Protein AF-A0A965C967-F1 (afdb_monomer_lite)

Foldseek 3Di:
DVVVVLVVLLVQLVVLLVVLVCCVPPCVVVQLVVDDPVCNVVSNVVSNVSSVVSNVSSCCSVPVVVVDD

Sequence (69 aa):
MKIVTRLPQMVLGFALAYAGVGHLTTSRQEFQAQVPTLLKDYADFVVLASGVVEIALGVGLIALWKYRV

Structure (mmCIF, N/CA/C/O backbone):
data_AF-A0A965C967-F1
#
_entry.id   AF-A0A965C967-F1
#
loop_
_atom_site.group_PDB
_atom_site.id
_atom_site.type_symbol
_atom_site.label_atom_id
_atom_site.label_alt_id
_atom_site.label_comp_id
_atom_site.label_asym_id
_atom_site.label_entity_id
_atom_site.label_seq_id
_atom_site.pdbx_PDB_ins_code
_atom_site.Cartn_x
_atom_site.Cartn_y
_atom_site.Cartn_z
_atom_site.occupancy
_atom_site.B_iso_or_equiv
_atom_site.auth_seq_id
_atom_site.auth_comp_id
_atom_site.auth_asym_id
_atom_site.auth_atom_id
_atom_site.pdbx_PDB_model_num
ATOM 1 N N . MET A 1 1 ? -11.654 5.137 26.843 1.00 56.16 1 MET A N 1
ATOM 2 C CA . MET A 1 1 ? -12.531 5.193 25.647 1.00 56.16 1 MET A CA 1
ATOM 3 C C . MET A 1 1 ? -11.968 4.255 24.588 1.00 56.16 1 MET A C 1
ATOM 5 O O . MET A 1 1 ? -10.816 4.424 24.215 1.00 56.16 1 MET A O 1
ATOM 9 N N . LYS A 1 2 ? -12.733 3.255 24.126 1.00 66.56 2 LYS A N 1
ATOM 10 C CA . LYS A 1 2 ? -12.252 2.197 23.204 1.00 66.56 2 LYS A CA 1
ATOM 11 C C . LYS A 1 2 ? -11.721 2.719 21.853 1.00 66.56 2 LYS A C 1
ATOM 13 O O . LYS A 1 2 ? -11.089 1.963 21.137 1.00 66.56 2 LYS A O 1
ATOM 18 N N . ILE A 1 3 ? -11.974 3.987 21.519 1.00 68.75 3 ILE A N 1
ATOM 19 C CA . ILE A 1 3 ? -11.469 4.670 20.318 1.00 68.75 3 ILE A CA 1
ATOM 20 C C . ILE A 1 3 ? -10.002 5.094 20.475 1.00 68.75 3 ILE A C 1
ATOM 22 O O . ILE A 1 3 ? -9.213 4.898 19.559 1.00 68.75 3 ILE A O 1
ATOM 26 N N . VAL A 1 4 ? -9.600 5.593 21.650 1.00 76.50 4 VAL A N 1
ATOM 27 C CA . VAL A 1 4 ? -8.222 6.066 21.891 1.00 76.50 4 VAL A CA 1
ATOM 28 C C . VAL A 1 4 ? -7.217 4.918 21.768 1.00 76.50 4 VAL A C 1
ATOM 30 O O . VAL A 1 4 ? -6.151 5.084 21.192 1.00 76.50 4 VAL A O 1
ATOM 33 N N . THR A 1 5 ? -7.584 3.715 22.215 1.00 82.19 5 THR A N 1
ATOM 34 C CA . THR A 1 5 ? -6.734 2.520 22.081 1.00 82.19 5 THR A CA 1
ATOM 35 C C . THR A 1 5 ? -6.657 1.974 20.652 1.00 82.19 5 THR A C 1
ATOM 37 O O . THR A 1 5 ? -5.829 1.112 20.375 1.00 82.19 5 THR A O 1
ATOM 40 N N . ARG A 1 6 ? -7.514 2.446 19.738 1.00 87.69 6 ARG A N 1
ATOM 41 C CA . ARG A 1 6 ? -7.590 1.996 18.337 1.00 87.69 6 ARG A CA 1
ATOM 42 C C . ARG A 1 6 ? -7.034 3.013 17.353 1.00 87.69 6 ARG A C 1
ATOM 44 O O . ARG A 1 6 ? -6.922 2.704 16.174 1.00 87.69 6 ARG A O 1
ATOM 51 N N . LEU A 1 7 ? -6.640 4.185 17.836 1.00 93.06 7 LEU A N 1
ATOM 52 C CA . LEU A 1 7 ? -6.052 5.247 17.031 1.00 93.06 7 LEU A CA 1
ATOM 53 C C . LEU A 1 7 ? -4.863 4.748 16.181 1.00 93.06 7 LEU A C 1
ATOM 55 O O . LEU A 1 7 ? -4.893 4.980 14.975 1.00 93.06 7 LEU A O 1
ATOM 59 N N . PRO A 1 8 ? -3.907 3.955 16.716 1.00 94.56 8 PRO A N 1
ATOM 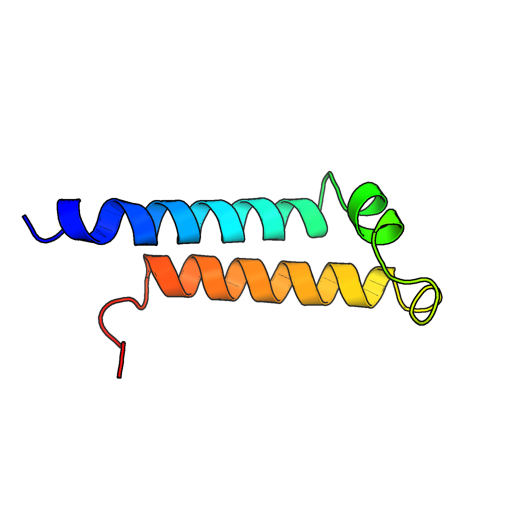60 C CA . PRO A 1 8 ? -2.822 3.395 15.903 1.00 94.56 8 PRO A CA 1
ATOM 61 C C . PRO A 1 8 ? -3.321 2.459 14.794 1.00 94.56 8 PRO A C 1
ATOM 63 O O . PRO A 1 8 ? -2.823 2.497 13.675 1.00 94.56 8 PRO A O 1
ATOM 66 N N . GLN A 1 9 ? -4.345 1.650 15.084 1.00 95.06 9 GLN A N 1
ATOM 67 C CA . GLN A 1 9 ? -4.953 0.738 14.114 1.00 95.06 9 GLN A CA 1
ATOM 68 C C . GLN A 1 9 ? -5.658 1.504 12.987 1.00 95.06 9 GLN A C 1
ATOM 70 O O . GLN A 1 9 ? -5.542 1.126 11.825 1.00 95.06 9 GLN A O 1
ATOM 75 N N . MET A 1 10 ? -6.372 2.582 13.319 1.00 95.06 10 MET A N 1
ATOM 76 C CA . MET A 1 10 ? -7.030 3.433 12.324 1.00 95.06 10 MET A CA 1
ATOM 77 C C . MET A 1 10 ? -6.004 4.155 11.452 1.00 95.06 10 MET A C 1
ATOM 79 O O . MET A 1 10 ? -6.148 4.153 10.234 1.00 95.06 10 MET A O 1
ATOM 83 N N . VAL A 1 11 ? -4.952 4.718 12.057 1.00 97.38 11 VAL A N 1
ATOM 84 C CA . VAL A 1 11 ? -3.854 5.372 11.327 1.00 97.38 11 VAL A CA 1
ATOM 85 C C . VAL A 1 11 ? -3.193 4.394 10.362 1.00 97.38 11 VAL A C 1
ATOM 87 O O . VAL A 1 11 ? -3.050 4.717 9.187 1.00 97.38 11 VAL A O 1
ATOM 90 N N . LEU A 1 12 ? -2.864 3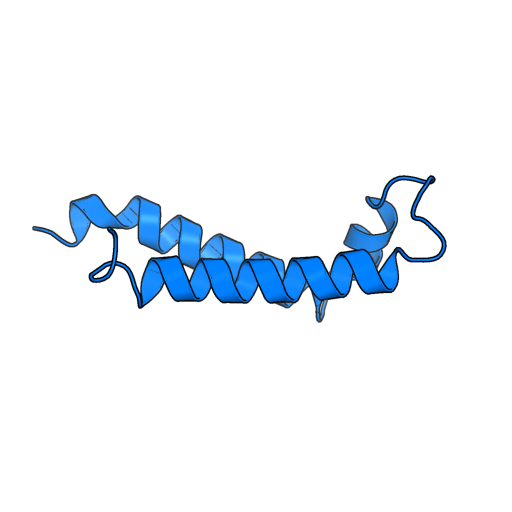.183 10.821 1.00 97.62 12 LEU A N 1
ATOM 91 C CA . LEU A 1 12 ? -2.311 2.140 9.958 1.00 97.62 12 LEU A CA 1
ATOM 92 C C . LEU A 1 12 ? -3.273 1.783 8.816 1.00 97.62 12 LEU A C 1
ATOM 94 O O . LEU A 1 12 ? -2.849 1.681 7.670 1.00 97.62 12 LEU A O 1
ATOM 98 N N . GLY A 1 13 ? -4.567 1.637 9.111 1.00 97.88 13 GLY A N 1
ATOM 99 C CA . GLY A 1 13 ? -5.575 1.330 8.100 1.00 97.88 13 GLY A CA 1
ATOM 100 C C . GLY A 1 13 ? -5.674 2.394 7.004 1.00 97.88 13 GLY A C 1
ATOM 101 O O . GLY A 1 13 ? -5.686 2.061 5.820 1.00 97.88 13 GLY A O 1
ATOM 102 N N . PHE A 1 14 ? -5.678 3.675 7.382 1.00 98.31 14 PHE A N 1
ATOM 103 C CA . PHE A 1 14 ? -5.683 4.778 6.419 1.00 98.31 14 PHE A CA 1
ATOM 104 C C . PHE A 1 14 ? -4.371 4.875 5.640 1.00 98.31 14 PHE A C 1
ATOM 106 O O . PHE A 1 14 ? -4.410 5.109 4.436 1.00 98.31 14 PHE A O 1
ATOM 113 N N . ALA A 1 15 ? -3.227 4.660 6.294 1.00 98.38 15 ALA A N 1
ATOM 114 C CA . ALA A 1 15 ? -1.925 4.672 5.634 1.00 98.38 15 ALA A CA 1
ATOM 115 C C . ALA A 1 15 ? -1.821 3.575 4.561 1.00 98.38 15 ALA A C 1
ATOM 117 O O . ALA A 1 15 ? -1.391 3.863 3.447 1.00 98.38 15 ALA A O 1
ATOM 118 N N . LEU A 1 16 ? -2.281 2.354 4.860 1.00 98.44 16 LEU A N 1
ATOM 119 C CA . LEU A 1 16 ? -2.325 1.253 3.891 1.00 98.44 16 LEU A CA 1
ATOM 120 C C . LEU A 1 16 ? -3.280 1.548 2.731 1.00 98.44 16 LEU A C 1
ATOM 122 O O . LEU A 1 16 ? -2.912 1.364 1.577 1.00 98.44 16 LEU A O 1
ATOM 126 N N . ALA A 1 17 ? -4.485 2.055 3.010 1.00 98.31 17 ALA A N 1
ATOM 127 C CA . ALA A 1 17 ? -5.428 2.404 1.948 1.00 98.31 17 ALA A CA 1
ATOM 128 C C . ALA A 1 17 ? -4.887 3.522 1.040 1.00 98.31 17 ALA A C 1
ATOM 130 O O . ALA A 1 17 ? -5.042 3.455 -0.178 1.00 98.31 17 ALA A O 1
ATOM 131 N N . TYR A 1 18 ? -4.225 4.527 1.619 1.00 98.06 18 TYR A N 1
ATOM 132 C CA . TYR A 1 18 ? -3.579 5.604 0.872 1.00 98.06 18 TYR A CA 1
ATOM 133 C C . TYR A 1 18 ? -2.429 5.087 -0.003 1.00 98.06 18 TYR A C 1
ATOM 135 O O . TYR A 1 18 ? -2.397 5.390 -1.195 1.00 98.06 18 TYR A O 1
ATOM 143 N N . ALA A 1 19 ? -1.526 4.274 0.559 1.00 97.62 19 ALA A N 1
ATOM 144 C CA . ALA A 1 19 ? -0.438 3.646 -0.193 1.00 97.62 19 ALA A CA 1
ATOM 145 C C . ALA A 1 19 ? -0.985 2.796 -1.349 1.00 97.62 19 ALA A C 1
ATOM 147 O O . ALA A 1 19 ? -0.584 2.982 -2.499 1.00 97.62 19 ALA A O 1
ATOM 148 N N . GLY A 1 20 ? -1.998 1.979 -1.057 1.00 97.94 20 GLY A N 1
ATOM 149 C CA . GLY A 1 20 ? -2.709 1.155 -2.021 1.00 97.94 20 GLY A CA 1
ATOM 150 C C . GLY A 1 20 ? -3.286 1.950 -3.193 1.00 97.94 20 GLY A C 1
ATOM 151 O O . GLY A 1 20 ? -3.076 1.594 -4.351 1.00 97.94 20 GLY A O 1
ATOM 152 N N . VAL A 1 21 ? -3.949 3.080 -2.923 1.00 98.19 21 VAL A N 1
ATOM 153 C CA . VAL A 1 21 ? -4.419 3.998 -3.979 1.00 98.19 21 VAL A CA 1
ATOM 154 C C . VAL A 1 21 ? -3.246 4.593 -4.762 1.00 98.19 21 VAL A C 1
ATOM 156 O O . VAL A 1 21 ? -3.332 4.704 -5.987 1.00 98.19 21 VAL A O 1
ATOM 159 N N . GLY A 1 22 ? -2.140 4.925 -4.094 1.00 97.31 22 GLY A N 1
ATOM 160 C CA . GLY A 1 22 ? -0.900 5.386 -4.722 1.00 97.31 22 GLY A CA 1
ATOM 161 C C . GLY A 1 22 ? -0.335 4.400 -5.752 1.00 97.31 22 GLY A C 1
ATOM 162 O O . GLY A 1 22 ? -0.003 4.825 -6.862 1.00 97.31 22 GLY A O 1
ATOM 163 N N . HIS A 1 23 ? -0.304 3.095 -5.443 1.00 96.06 23 HIS A N 1
ATOM 164 C CA . HIS A 1 23 ? 0.092 2.040 -6.398 1.00 96.06 23 HIS A CA 1
ATOM 165 C C . HIS A 1 23 ? -0.789 2.024 -7.650 1.00 96.06 23 HIS A C 1
ATOM 167 O O . HIS A 1 23 ? -0.296 1.806 -8.756 1.00 96.06 23 HIS A O 1
ATOM 173 N N . LEU A 1 24 ? -2.095 2.261 -7.487 1.00 96.12 24 LEU A N 1
ATOM 174 C CA . LEU A 1 24 ? -3.069 2.197 -8.581 1.00 96.12 24 LEU A CA 1
ATOM 175 C C . LEU A 1 24 ? -3.147 3.485 -9.415 1.00 96.12 24 LEU A C 1
ATOM 177 O O . LEU A 1 24 ? -3.694 3.448 -10.519 1.00 96.12 24 LEU A O 1
ATOM 181 N N . THR A 1 25 ? -2.633 4.610 -8.908 1.00 95.25 25 THR A N 1
ATOM 182 C CA . THR A 1 25 ? -2.852 5.937 -9.504 1.00 95.25 25 THR A CA 1
ATOM 183 C C . THR A 1 25 ? -1.553 6.710 -9.734 1.00 95.25 25 THR A C 1
ATOM 185 O O . THR A 1 25 ? -0.994 6.653 -10.827 1.00 95.25 25 THR A O 1
ATOM 188 N N . THR A 1 26 ? -1.077 7.459 -8.741 1.00 92.88 26 THR A N 1
ATOM 189 C CA . THR A 1 26 ? -0.077 8.520 -8.925 1.00 92.88 26 THR A CA 1
ATOM 190 C C . THR A 1 26 ? 1.367 8.048 -8.800 1.00 92.88 26 THR A C 1
ATOM 192 O O . THR A 1 26 ? 2.238 8.630 -9.436 1.00 92.88 26 THR A O 1
ATOM 195 N N . SER A 1 27 ? 1.632 6.996 -8.022 1.00 94.62 27 SER A N 1
ATOM 196 C CA . SER A 1 27 ? 2.995 6.546 -7.679 1.00 94.62 27 SER A CA 1
ATOM 197 C C . SER A 1 27 ? 3.381 5.222 -8.341 1.00 94.62 27 SER A C 1
ATOM 199 O O . SER A 1 27 ? 4.410 4.632 -8.022 1.00 94.62 27 SER A O 1
ATOM 201 N N . ARG A 1 28 ? 2.581 4.740 -9.299 1.00 94.81 28 ARG A N 1
ATOM 202 C CA . ARG A 1 28 ? 2.768 3.427 -9.938 1.00 94.81 28 ARG A CA 1
ATOM 203 C C . ARG A 1 28 ? 4.175 3.224 -10.510 1.00 94.81 28 ARG A C 1
ATOM 205 O O . ARG A 1 28 ? 4.764 2.168 -10.310 1.00 94.81 28 ARG A O 1
ATOM 212 N N . GLN A 1 29 ? 4.731 4.235 -11.180 1.00 96.19 29 GLN A N 1
ATOM 213 C CA . GLN A 1 29 ? 6.078 4.159 -11.762 1.00 96.19 29 GLN A CA 1
ATOM 214 C C . GLN A 1 29 ? 7.177 4.077 -10.690 1.00 96.19 29 GLN A C 1
ATOM 216 O O . GLN A 1 29 ? 8.124 3.307 -10.835 1.00 96.19 29 GLN A O 1
ATOM 221 N N . GLU A 1 30 ? 7.034 4.821 -9.591 1.00 96.50 30 GLU A N 1
ATOM 222 C CA . GLU A 1 30 ? 7.980 4.796 -8.467 1.00 96.50 30 GLU A CA 1
ATOM 223 C C . GLU A 1 30 ? 7.990 3.429 -7.777 1.00 96.50 30 GLU A C 1
ATOM 225 O O . GLU A 1 30 ? 9.047 2.937 -7.381 1.00 96.50 30 GLU A O 1
ATOM 230 N N . PHE A 1 31 ? 6.827 2.787 -7.663 1.00 96.06 31 PHE A N 1
ATOM 231 C CA . PHE A 1 31 ? 6.722 1.441 -7.105 1.00 96.06 31 PHE A CA 1
ATOM 232 C C . PHE A 1 31 ? 7.244 0.367 -8.059 1.00 96.06 31 PHE A C 1
ATOM 234 O O . PHE A 1 31 ? 7.929 -0.551 -7.614 1.00 96.06 31 PHE A O 1
ATOM 241 N N . GLN A 1 32 ? 7.016 0.496 -9.369 1.00 97.31 32 GLN A N 1
ATOM 242 C CA . GLN A 1 32 ? 7.608 -0.412 -10.360 1.00 97.31 32 GLN A CA 1
ATOM 243 C C . GLN A 1 32 ? 9.142 -0.376 -10.310 1.00 97.31 32 GLN A C 1
ATOM 245 O O . GLN A 1 32 ? 9.779 -1.420 -10.429 1.00 97.31 32 GLN A O 1
ATOM 250 N N . ALA A 1 33 ? 9.737 0.798 -10.071 1.00 96.69 33 ALA A N 1
ATOM 251 C CA . ALA A 1 33 ? 11.184 0.948 -9.912 1.00 96.69 33 ALA A CA 1
ATOM 252 C C . ALA A 1 33 ? 11.745 0.244 -8.659 1.00 96.69 33 ALA A C 1
ATOM 254 O O . ALA A 1 33 ? 12.939 -0.050 -8.609 1.00 96.69 33 ALA A O 1
ATOM 255 N N . GLN A 1 34 ? 10.899 -0.043 -7.665 1.00 96.44 34 GLN A N 1
ATOM 256 C CA . GLN A 1 34 ? 11.262 -0.766 -6.441 1.00 96.44 34 GLN A CA 1
ATOM 257 C C . GLN A 1 34 ? 11.080 -2.284 -6.567 1.00 96.44 34 GLN A C 1
ATOM 259 O O . GLN A 1 34 ? 11.519 -3.029 -5.687 1.00 96.44 34 GLN A O 1
ATOM 264 N N . VAL A 1 35 ? 10.445 -2.768 -7.641 1.00 97.38 35 VAL A N 1
ATOM 265 C CA . VAL A 1 35 ? 10.277 -4.206 -7.860 1.00 97.38 35 VAL A CA 1
ATOM 266 C C . VAL A 1 35 ? 11.649 -4.843 -8.125 1.00 97.38 35 VAL A C 1
ATOM 268 O O . VAL A 1 35 ? 12.392 -4.361 -8.985 1.00 97.38 35 VAL A O 1
ATOM 271 N N . PRO A 1 36 ? 12.003 -5.944 -7.430 1.00 97.31 36 PRO A N 1
ATOM 272 C CA . PRO A 1 36 ? 13.255 -6.651 -7.665 1.00 97.31 36 PRO A CA 1
ATOM 273 C C . PRO A 1 36 ? 13.432 -7.042 -9.132 1.00 97.31 36 PRO A C 1
ATOM 275 O O . PRO A 1 36 ? 12.486 -7.472 -9.792 1.00 97.31 36 PRO A O 1
ATOM 278 N N . THR A 1 37 ? 14.667 -6.981 -9.631 1.00 96.31 37 THR A N 1
ATOM 279 C CA . THR A 1 37 ? 14.981 -7.269 -11.041 1.00 96.31 37 THR A CA 1
ATOM 280 C C . THR A 1 37 ? 14.543 -8.663 -11.492 1.00 96.31 37 THR A C 1
ATOM 282 O O . THR A 1 37 ? 14.172 -8.824 -12.650 1.00 96.31 37 THR A O 1
ATOM 285 N N . LEU A 1 38 ? 14.503 -9.643 -10.579 1.00 97.69 38 LEU A N 1
ATOM 286 C CA . LEU A 1 38 ? 13.970 -10.991 -10.826 1.00 97.69 38 LEU A CA 1
ATOM 287 C C . LEU A 1 38 ? 12.506 -10.989 -11.310 1.00 97.69 38 LEU A C 1
ATOM 289 O O . LEU A 1 38 ? 12.102 -11.895 -12.030 1.00 97.69 38 LEU A O 1
ATOM 293 N N . LEU A 1 39 ? 11.713 -9.988 -10.921 1.00 97.12 39 LEU A N 1
ATOM 294 C CA . LEU A 1 39 ? 10.288 -9.862 -11.245 1.00 97.12 39 LEU A CA 1
ATOM 295 C C . LEU A 1 39 ? 10.005 -8.720 -12.230 1.00 97.12 39 LEU A C 1
ATOM 297 O O . LEU A 1 39 ? 8.849 -8.340 -12.401 1.00 97.12 39 LEU A O 1
ATOM 301 N N . LYS A 1 40 ? 11.036 -8.160 -12.876 1.00 95.62 40 LYS A N 1
ATOM 302 C CA . LYS A 1 40 ? 10.921 -6.953 -13.709 1.00 95.62 40 LYS A CA 1
ATOM 303 C C . LYS A 1 40 ? 9.860 -7.074 -14.808 1.00 95.62 40 LYS A C 1
ATOM 305 O O . LYS A 1 40 ? 9.093 -6.137 -15.004 1.00 95.62 40 LYS A O 1
ATOM 310 N N . ASP A 1 41 ? 9.769 -8.233 -15.458 1.00 97.88 41 ASP A N 1
ATOM 311 C CA . ASP A 1 41 ? 8.790 -8.487 -16.528 1.00 97.88 41 ASP A CA 1
ATOM 312 C C . ASP A 1 41 ? 7.338 -8.521 -16.017 1.00 97.88 41 ASP A C 1
ATOM 314 O O . ASP A 1 41 ? 6.397 -8.333 -16.783 1.00 97.88 41 ASP A O 1
ATOM 318 N N . TYR A 1 42 ? 7.154 -8.701 -14.706 1.00 97.75 42 TYR A N 1
ATOM 319 C CA . TYR A 1 42 ? 5.861 -8.719 -14.021 1.00 97.75 42 TYR A CA 1
ATOM 320 C C . TYR A 1 42 ? 5.670 -7.515 -13.089 1.00 97.75 42 TYR A C 1
ATOM 322 O O . TYR A 1 42 ? 4.729 -7.508 -12.295 1.00 97.75 42 TYR A O 1
ATOM 330 N N . ALA A 1 43 ? 6.535 -6.496 -13.162 1.00 97.62 43 ALA A N 1
ATOM 331 C CA . ALA A 1 43 ? 6.540 -5.391 -12.204 1.00 97.62 43 ALA A CA 1
ATOM 332 C C . ALA A 1 43 ? 5.185 -4.680 -12.112 1.00 97.62 43 ALA A C 1
ATOM 334 O O . ALA A 1 43 ? 4.732 -4.348 -11.019 1.00 97.62 43 ALA A O 1
ATOM 335 N N . ASP A 1 44 ? 4.496 -4.513 -13.241 1.00 97.56 44 ASP A N 1
ATOM 336 C CA . ASP A 1 44 ? 3.173 -3.896 -13.256 1.00 97.56 44 ASP A CA 1
ATOM 337 C C . ASP A 1 44 ? 2.122 -4.715 -12.493 1.00 97.56 44 ASP A C 1
ATOM 339 O O . ASP A 1 44 ? 1.369 -4.170 -11.686 1.00 97.56 44 ASP A O 1
ATOM 343 N N . PHE A 1 45 ? 2.122 -6.036 -12.687 1.00 98.06 45 PHE A N 1
ATOM 344 C CA . PHE A 1 45 ? 1.234 -6.942 -11.966 1.00 98.06 45 PHE A CA 1
ATOM 345 C C . PHE A 1 45 ? 1.543 -6.956 -10.466 1.00 98.06 45 PHE A C 1
ATOM 347 O O . PHE A 1 45 ? 0.620 -6.896 -9.656 1.00 98.06 45 PHE A O 1
ATOM 354 N N . VAL A 1 46 ? 2.826 -6.988 -10.090 1.00 98.06 46 VAL A N 1
ATOM 355 C CA . VAL A 1 46 ? 3.264 -6.961 -8.684 1.00 98.06 46 VAL A CA 1
ATOM 356 C C . VAL A 1 46 ? 2.754 -5.704 -7.977 1.00 98.06 46 VAL A C 1
ATOM 358 O O . VAL A 1 46 ? 2.200 -5.804 -6.881 1.00 98.06 46 VAL A O 1
ATOM 361 N N . VAL A 1 47 ? 2.887 -4.536 -8.609 1.00 98.19 47 VAL A N 1
ATOM 362 C CA . VAL A 1 47 ? 2.427 -3.254 -8.052 1.00 98.19 47 VAL A CA 1
ATOM 363 C C . VAL A 1 47 ? 0.901 -3.209 -7.964 1.00 98.19 47 VAL A C 1
ATOM 365 O O . VAL A 1 47 ? 0.358 -2.850 -6.920 1.00 98.19 47 VAL A O 1
ATOM 368 N N . LEU A 1 48 ? 0.195 -3.646 -9.011 1.00 98.06 48 LEU A N 1
ATOM 369 C CA . LEU A 1 48 ? -1.269 -3.674 -9.022 1.00 98.06 48 LEU A CA 1
ATOM 370 C C . LEU A 1 48 ? -1.833 -4.594 -7.929 1.00 98.06 48 LEU A C 1
ATOM 372 O O . LEU A 1 48 ? -2.715 -4.192 -7.169 1.00 98.06 48 LEU A O 1
ATOM 376 N N . ALA A 1 49 ? -1.312 -5.820 -7.837 1.00 98.25 49 ALA A N 1
ATOM 377 C CA . ALA A 1 49 ? -1.741 -6.798 -6.845 1.00 98.25 49 ALA A CA 1
ATOM 378 C C . ALA A 1 49 ? -1.458 -6.305 -5.419 1.00 98.25 49 AL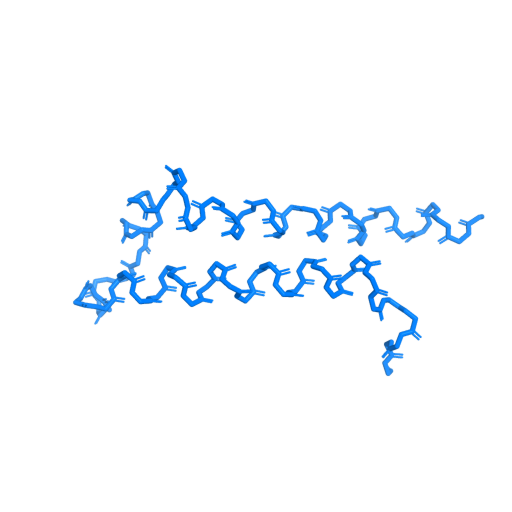A A C 1
ATOM 380 O O . ALA A 1 49 ? -2.340 -6.380 -4.563 1.00 98.25 49 ALA A O 1
ATOM 381 N N . SER A 1 50 ? -0.269 -5.739 -5.183 1.00 97.88 50 SER A N 1
ATOM 382 C CA . SER A 1 50 ? 0.096 -5.146 -3.890 1.00 97.88 50 SER A CA 1
ATOM 383 C C . SER A 1 50 ? -0.855 -4.013 -3.507 1.00 97.88 50 SER A C 1
ATOM 385 O O . SER A 1 50 ? -1.396 -4.025 -2.403 1.00 97.88 50 SER A O 1
ATOM 387 N N . GLY A 1 51 ? -1.157 -3.101 -4.438 1.00 98.12 51 GLY A N 1
ATOM 388 C CA . GLY A 1 51 ? -2.074 -1.990 -4.191 1.00 98.12 51 GLY A CA 1
ATOM 389 C C . GLY A 1 51 ? -3.480 -2.441 -3.787 1.00 98.12 51 GLY A C 1
ATOM 390 O O . GLY A 1 51 ? -4.053 -1.925 -2.828 1.00 98.12 51 GLY A O 1
ATOM 391 N N . VAL A 1 52 ? -4.026 -3.459 -4.462 1.00 98.50 52 VAL A N 1
ATOM 392 C CA . VAL A 1 52 ? -5.332 -4.042 -4.102 1.00 98.50 52 VAL A CA 1
ATOM 393 C C . VAL A 1 52 ? -5.297 -4.674 -2.708 1.00 98.50 52 VAL A C 1
ATOM 395 O O . VAL A 1 52 ? -6.220 -4.463 -1.915 1.00 98.50 52 VAL A O 1
ATOM 398 N N . VAL A 1 53 ? -4.239 -5.427 -2.390 1.00 98.50 53 VAL A N 1
ATOM 399 C CA . VAL A 1 53 ? -4.072 -6.070 -1.077 1.00 98.50 53 VAL A CA 1
ATOM 400 C C . VAL A 1 53 ? -3.961 -5.029 0.036 1.00 98.50 53 VAL A C 1
ATOM 402 O O . VAL A 1 53 ? -4.627 -5.166 1.061 1.00 9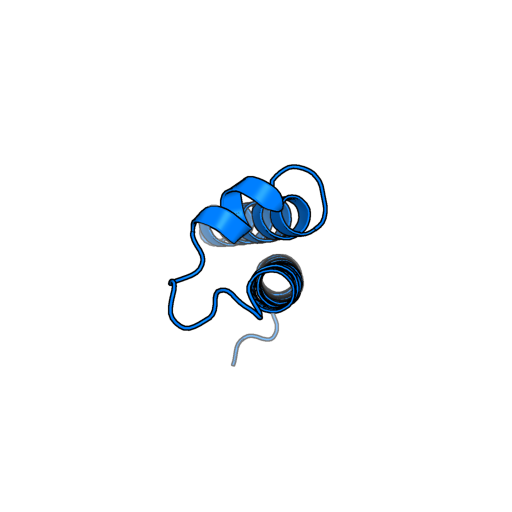8.50 53 VAL A O 1
ATOM 405 N N . GLU A 1 54 ? -3.189 -3.964 -0.157 1.00 98.44 54 GLU A N 1
ATOM 406 C CA . GLU A 1 54 ? -3.047 -2.886 0.826 1.00 98.44 54 GLU A CA 1
ATOM 407 C C . GLU A 1 54 ? -4.366 -2.145 1.079 1.00 98.44 54 GLU A C 1
ATOM 409 O O . GLU A 1 54 ? -4.707 -1.900 2.238 1.00 98.44 54 GLU A O 1
ATOM 414 N N . ILE A 1 55 ? -5.161 -1.863 0.037 1.00 98.56 55 ILE A N 1
ATOM 415 C CA . ILE A 1 55 ? -6.507 -1.284 0.203 1.00 98.56 55 ILE A CA 1
ATOM 416 C C . ILE A 1 55 ? -7.396 -2.229 1.013 1.00 98.56 55 ILE A C 1
ATOM 418 O O . ILE A 1 55 ? -8.039 -1.797 1.973 1.00 98.56 55 ILE A O 1
ATOM 422 N N . ALA A 1 56 ? -7.427 -3.516 0.659 1.00 98.19 56 ALA A N 1
ATOM 423 C CA . ALA A 1 56 ? -8.243 -4.506 1.356 1.00 98.19 56 ALA A CA 1
ATOM 424 C C . ALA A 1 56 ? -7.845 -4.635 2.836 1.00 98.19 56 ALA A C 1
ATOM 426 O O . ALA A 1 56 ? -8.714 -4.635 3.713 1.00 98.19 56 ALA A O 1
ATOM 427 N N . LEU A 1 57 ? -6.542 -4.679 3.130 1.00 97.88 57 LEU A N 1
ATOM 428 C CA . LEU A 1 57 ? -6.017 -4.697 4.496 1.00 97.88 57 LEU A CA 1
ATOM 429 C C . LEU A 1 57 ? -6.353 -3.405 5.248 1.00 97.88 57 LEU A C 1
ATOM 431 O O . LEU A 1 57 ? -6.815 -3.467 6.388 1.00 97.88 57 LEU A O 1
ATOM 435 N N . GLY A 1 58 ? -6.180 -2.244 4.613 1.00 97.81 58 GLY A N 1
ATOM 436 C CA . GLY A 1 58 ? -6.486 -0.942 5.200 1.00 97.81 58 GLY A CA 1
ATOM 437 C C . GLY A 1 58 ? -7.959 -0.806 5.589 1.00 97.81 58 GLY A C 1
ATOM 438 O O . GLY A 1 58 ? -8.284 -0.476 6.735 1.00 97.81 58 GLY A O 1
ATOM 439 N N . VAL A 1 59 ? -8.859 -1.166 4.671 1.00 97.44 59 VAL A N 1
ATOM 440 C CA . VAL A 1 59 ? -10.307 -1.222 4.921 1.00 97.44 59 VAL A CA 1
ATOM 441 C C . VAL A 1 59 ? -10.635 -2.252 6.000 1.00 97.44 59 VAL A C 1
ATOM 443 O O . VAL A 1 59 ? -11.425 -1.958 6.898 1.00 97.44 59 VAL A O 1
ATOM 446 N N . GLY A 1 60 ? -10.006 -3.429 5.975 1.00 96.19 60 GLY A N 1
ATOM 447 C CA . GLY A 1 60 ? -10.181 -4.463 6.994 1.00 96.19 60 GLY A CA 1
ATOM 448 C C . GLY A 1 60 ? -9.823 -3.974 8.401 1.00 96.19 60 GLY A C 1
ATOM 449 O O . GLY A 1 60 ? -10.599 -4.168 9.340 1.00 96.19 60 GLY A O 1
ATOM 450 N N . LEU A 1 61 ? -8.703 -3.261 8.553 1.00 95.19 61 LEU A N 1
ATOM 451 C CA . LEU A 1 61 ? -8.292 -2.678 9.833 1.00 95.19 61 LEU A CA 1
ATOM 452 C C . LEU A 1 61 ? -9.281 -1.625 10.344 1.00 95.19 61 LEU A C 1
ATOM 454 O O . LEU A 1 61 ? -9.496 -1.542 11.554 1.00 95.19 61 LEU A O 1
ATOM 458 N N . ILE A 1 62 ? -9.900 -0.843 9.460 1.00 94.56 62 ILE A N 1
ATOM 459 C CA . ILE A 1 62 ? -10.853 0.208 9.845 1.00 94.56 62 ILE A CA 1
ATOM 460 C C . ILE A 1 62 ? -12.242 -0.381 10.140 1.00 94.56 62 ILE A C 1
ATOM 462 O O . ILE A 1 62 ? -12.847 -0.064 11.166 1.00 94.56 62 ILE A O 1
ATOM 466 N N . ALA A 1 63 ? -12.752 -1.247 9.263 1.00 94.12 63 ALA A N 1
ATOM 467 C CA . ALA A 1 63 ? -14.146 -1.687 9.266 1.00 94.12 63 ALA A CA 1
ATOM 468 C C . ALA A 1 63 ? -14.371 -3.034 9.974 1.00 94.12 63 ALA A C 1
ATOM 470 O O . ALA A 1 63 ? -15.397 -3.217 10.631 1.00 94.12 63 ALA A O 1
ATOM 471 N N . LEU A 1 64 ? -13.418 -3.970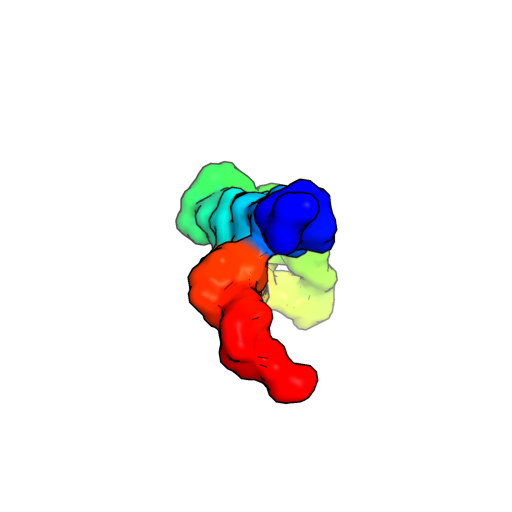 9.900 1.00 93.62 64 LEU A N 1
ATOM 472 C CA . LEU A 1 64 ? -13.597 -5.357 10.363 1.00 93.62 64 LEU A CA 1
ATOM 473 C C . LEU A 1 64 ? -12.996 -5.639 11.748 1.00 93.62 64 LEU A C 1
ATOM 475 O O . LEU A 1 64 ? -12.974 -6.778 12.204 1.00 93.62 64 LEU A O 1
ATOM 479 N N . TRP A 1 65 ? -12.570 -4.609 12.480 1.00 86.25 65 TRP A N 1
ATOM 480 C CA . TRP A 1 65 ? -11.891 -4.726 13.781 1.00 86.25 65 TRP A CA 1
ATOM 481 C C . TRP A 1 65 ? -12.654 -5.490 14.879 1.00 86.25 65 TRP A C 1
ATOM 483 O O . TRP A 1 65 ? -12.049 -5.897 15.879 1.00 86.25 65 TRP A O 1
ATOM 493 N N . LYS A 1 66 ? -13.975 -5.641 14.725 1.00 86.56 66 LYS A N 1
ATOM 494 C CA . LYS A 1 66 ? -14.849 -6.405 15.626 1.00 86.56 66 LYS A CA 1
ATOM 495 C C . LYS A 1 66 ? -14.839 -7.912 15.347 1.00 86.56 66 LYS A C 1
ATOM 497 O O . LYS A 1 66 ? -15.223 -8.662 16.234 1.00 86.56 66 LYS A O 1
ATOM 502 N N . TYR A 1 67 ? -14.384 -8.334 14.169 1.00 88.25 67 TYR A N 1
ATOM 503 C CA . TYR A 1 67 ? -14.357 -9.729 13.709 1.00 88.25 67 TYR A CA 1
ATOM 504 C C . TYR A 1 67 ? -12.965 -10.368 13.821 1.00 88.25 67 TYR A C 1
ATOM 506 O O . TYR A 1 67 ? -12.675 -11.360 13.162 1.00 88.25 67 TYR A O 1
ATOM 514 N N . ARG A 1 68 ? -12.082 -9.783 14.637 1.00 78.44 68 ARG A N 1
ATOM 515 C CA . ARG A 1 68 ? -10.788 -10.387 14.972 1.00 78.44 68 ARG A CA 1
ATOM 516 C C . ARG A 1 68 ? -11.018 -11.686 15.762 1.00 78.44 68 ARG A C 1
ATOM 518 O O . ARG A 1 68 ? -11.773 -11.654 16.735 1.00 78.44 68 ARG A O 1
ATOM 525 N N . VAL A 1 69 ? -10.399 -12.779 15.316 1.00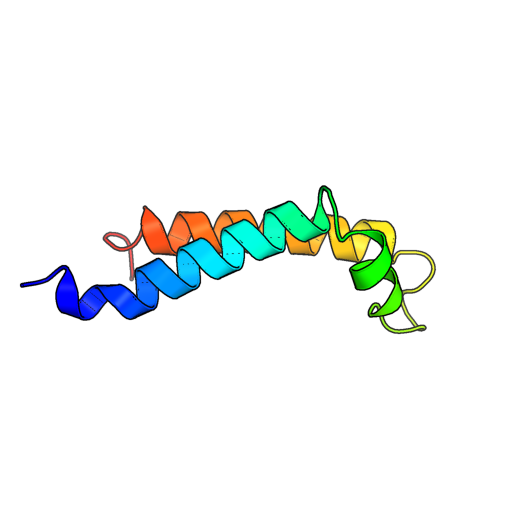 72.31 69 VAL A N 1
ATOM 526 C CA . VAL A 1 69 ? -10.399 -14.095 15.986 1.00 72.31 69 VAL A CA 1
ATOM 527 C C . VAL A 1 69 ? -9.391 -14.093 17.128 1.00 72.31 69 VAL A C 1
ATOM 529 O O . VAL A 1 69 ? -8.324 -13.461 16.952 1.00 72.31 69 VAL A O 1
#

Secondary structure (DSSP, 8-state):
-TTGGGHHHHHHHHHHHHHHHHHHTTSHHHHHTTS-GGGGGGHHHHHHHHHHHHHHHHHHHHH-TTS--

Radius of gyration: 14.51 Å; chains: 1; bounding box: 30×23×42 Å

pLDDT: mean 93.76, std 8.33, range [56.16, 98.56]